Protein AF-W6KMX6-F1 (afdb_monomer_lite)

Radius of gyration: 28.51 Å; chains: 1; bounding box: 34×60×87 Å

Structure (mmCIF, N/CA/C/O backbone):
data_AF-W6KMX6-F1
#
_entry.id   AF-W6KMX6-F1
#
loop_
_atom_site.group_PDB
_atom_site.id
_atom_site.type_symbol
_atom_site.label_atom_id
_atom_site.label_alt_id
_atom_site.label_comp_id
_atom_site.label_asym_id
_atom_site.label_entity_id
_atom_site.label_seq_id
_atom_site.pdbx_PDB_ins_code
_atom_site.Cartn_x
_atom_site.Cartn_y
_atom_site.Cartn_z
_atom_site.occupancy
_atom_site.B_iso_or_equiv
_atom_site.auth_seq_id
_atom_site.auth_comp_id
_atom_site.auth_asym_id
_atom_site.auth_atom_id
_atom_site.pdbx_PDB_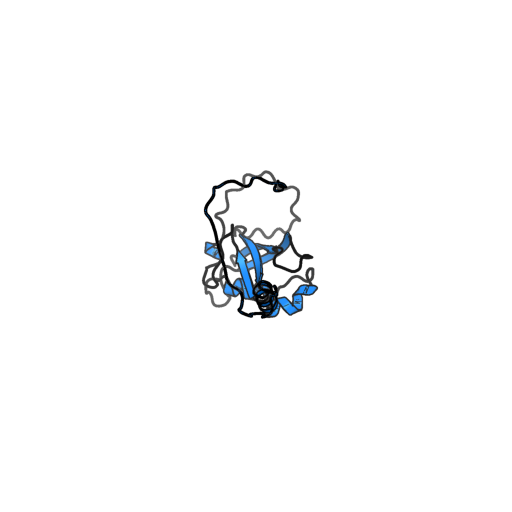model_num
ATOM 1 N N . MET A 1 1 ? 2.289 5.495 -19.028 1.00 57.81 1 MET A N 1
ATOM 2 C CA . MET A 1 1 ? 3.216 4.964 -18.004 1.00 57.81 1 MET A CA 1
ATOM 3 C C . MET A 1 1 ? 2.659 3.627 -17.569 1.00 57.81 1 MET A C 1
ATOM 5 O O . MET A 1 1 ? 1.449 3.546 -17.417 1.00 57.81 1 MET A O 1
ATOM 9 N N . SER A 1 2 ? 3.489 2.595 -17.446 1.00 82.81 2 SER A N 1
ATOM 10 C CA . SER A 1 2 ? 3.013 1.269 -17.047 1.00 82.81 2 SER A CA 1
ATOM 11 C C . SER A 1 2 ? 2.655 1.270 -15.558 1.00 82.81 2 SER A C 1
ATOM 13 O O . SER A 1 2 ? 3.483 1.633 -14.718 1.00 82.81 2 SER A O 1
ATOM 15 N N . SER A 1 3 ? 1.418 0.901 -15.246 1.00 86.69 3 SER A N 1
ATOM 16 C CA . SER A 1 3 ? 0.877 0.792 -13.892 1.00 86.69 3 SER A CA 1
ATOM 17 C C . SER A 1 3 ? 0.225 -0.574 -13.690 1.00 86.69 3 SER A C 1
ATOM 19 O O . SER A 1 3 ? -0.063 -1.287 -14.650 1.00 86.69 3 SER A O 1
ATOM 21 N N . VAL A 1 4 ? 0.008 -0.936 -12.431 1.00 89.25 4 VAL A N 1
ATOM 22 C CA . VAL A 1 4 ? -0.731 -2.126 -12.006 1.00 89.25 4 VAL A CA 1
ATOM 23 C C . VAL A 1 4 ? -1.953 -1.684 -11.219 1.00 89.25 4 VAL A C 1
ATOM 25 O O . VAL A 1 4 ? -1.850 -0.843 -10.326 1.00 89.25 4 VAL A O 1
ATOM 28 N N . ASN A 1 5 ? -3.102 -2.287 -11.515 1.00 90.50 5 ASN A N 1
ATOM 29 C CA . ASN A 1 5 ? -4.265 -2.146 -10.656 1.00 90.50 5 ASN A CA 1
ATOM 30 C C . ASN A 1 5 ? -4.097 -3.049 -9.425 1.00 90.50 5 ASN A C 1
ATOM 32 O O . ASN A 1 5 ? -4.047 -4.284 -9.533 1.00 90.50 5 ASN A O 1
ATOM 36 N N . VAL A 1 6 ? -3.983 -2.435 -8.249 1.00 92.81 6 VAL A N 1
ATOM 37 C CA . VAL A 1 6 ? -3.813 -3.143 -6.980 1.00 92.81 6 VAL A CA 1
ATOM 38 C C . VAL A 1 6 ? -5.140 -3.170 -6.236 1.00 92.81 6 VAL A C 1
ATOM 40 O O . VAL A 1 6 ? -5.641 -2.136 -5.804 1.00 92.81 6 VAL A O 1
ATOM 43 N N . ARG A 1 7 ? -5.700 -4.369 -6.049 1.00 94.25 7 ARG A N 1
ATOM 44 C CA . ARG A 1 7 ? -6.861 -4.618 -5.185 1.00 94.25 7 ARG A CA 1
ATOM 45 C C . ARG A 1 7 ? -6.369 -4.881 -3.767 1.00 94.25 7 ARG A C 1
ATOM 47 O O . ARG A 1 7 ? -5.655 -5.855 -3.524 1.00 94.25 7 ARG A O 1
ATOM 54 N N . PHE A 1 8 ? -6.800 -4.053 -2.828 1.00 93.88 8 PHE A N 1
ATOM 55 C CA . PHE A 1 8 ? -6.519 -4.212 -1.411 1.00 93.88 8 PHE A CA 1
ATOM 56 C C . PHE A 1 8 ? -7.698 -4.847 -0.691 1.00 93.88 8 PHE A C 1
ATOM 58 O O . PHE A 1 8 ? -8.839 -4.436 -0.879 1.00 93.88 8 PHE A O 1
ATOM 65 N N . VAL A 1 9 ? -7.412 -5.816 0.171 1.00 92.88 9 VAL A N 1
ATOM 66 C CA . VAL A 1 9 ? -8.372 -6.417 1.099 1.00 92.88 9 VAL A CA 1
ATOM 67 C C . VAL A 1 9 ? -7.998 -6.003 2.514 1.00 92.88 9 VAL A C 1
ATOM 69 O O . VAL A 1 9 ? -6.896 -6.292 2.986 1.00 92.88 9 VAL A O 1
ATOM 72 N N . LEU A 1 10 ? -8.915 -5.335 3.204 1.00 90.19 10 LEU A N 1
ATOM 73 C CA . LEU A 1 10 ? -8.761 -4.973 4.606 1.00 90.19 10 LEU A CA 1
ATOM 74 C C . LEU A 1 10 ? -9.020 -6.211 5.467 1.00 90.19 10 LEU A C 1
ATOM 76 O O . LEU A 1 10 ? -10.109 -6.783 5.455 1.00 90.19 10 LEU A O 1
ATOM 80 N N . THR A 1 11 ? -7.997 -6.674 6.181 1.00 83.19 11 THR A N 1
ATOM 81 C CA . THR A 1 11 ? -8.114 -7.873 7.024 1.00 83.19 11 THR A CA 1
ATOM 82 C C . THR A 1 11 ? -8.563 -7.515 8.429 1.00 83.19 11 THR A C 1
ATOM 84 O O . THR A 1 11 ? -8.043 -6.566 9.005 1.00 83.19 11 THR A O 1
ATOM 87 N N . GLY A 1 12 ? -9.465 -8.318 9.006 1.00 63.06 12 GLY A N 1
ATOM 88 C CA . GLY A 1 12 ? -10.106 -8.104 10.314 1.00 63.06 12 GLY A CA 1
ATOM 89 C C . GLY A 1 12 ? -9.206 -8.033 11.552 1.00 63.06 12 GLY A C 1
ATOM 90 O O . GLY A 1 12 ? -9.723 -7.957 12.656 1.00 63.06 12 GLY A O 1
ATOM 91 N N . ALA A 1 13 ? -7.880 -8.016 11.390 1.00 61.69 13 ALA A N 1
ATOM 92 C CA . ALA A 1 13 ? -6.989 -7.449 12.404 1.00 61.69 13 ALA A CA 1
ATOM 93 C C . ALA A 1 13 ? -7.153 -5.914 12.526 1.00 61.69 13 ALA A C 1
ATOM 95 O O . ALA A 1 13 ? -6.670 -5.307 13.479 1.00 61.69 13 ALA A O 1
ATOM 96 N N . CYS A 1 14 ? -7.813 -5.282 11.550 1.00 61.56 14 CYS A N 1
ATOM 97 C CA . CYS A 1 14 ? -8.275 -3.901 11.590 1.00 61.56 14 CYS A CA 1
ATOM 98 C C . CYS A 1 14 ? -9.525 -3.733 12.474 1.00 61.56 14 CYS A C 1
ATOM 100 O O . CYS A 1 14 ? -10.047 -4.695 13.029 1.00 61.56 14 CYS A O 1
ATOM 102 N N . TYR A 1 15 ? -10.052 -2.506 12.558 1.00 67.38 15 TYR A N 1
ATOM 103 C CA . TYR A 1 15 ? -11.407 -2.277 13.071 1.00 67.38 15 TYR A CA 1
ATOM 104 C C . TYR A 1 15 ? -12.391 -3.247 12.403 1.00 67.38 15 TYR A C 1
ATOM 106 O O . TYR A 1 15 ? -12.432 -3.331 11.174 1.00 67.38 15 TYR A O 1
ATOM 114 N N . GLU A 1 16 ? -13.182 -3.963 13.206 1.00 74.44 16 GLU A N 1
ATOM 115 C CA . GLU A 1 16 ? -14.092 -5.020 12.735 1.00 74.44 16 GLU A CA 1
ATOM 116 C C . GLU A 1 16 ? -15.007 -4.547 11.598 1.00 74.44 16 GLU A C 1
ATOM 118 O O . GLU A 1 16 ? -15.248 -5.285 10.645 1.00 74.44 16 GLU A O 1
ATOM 123 N N . ALA A 1 17 ? -15.421 -3.275 11.641 1.00 76.62 17 ALA A N 1
ATOM 124 C CA . ALA A 1 17 ? -16.253 -2.623 10.632 1.00 76.62 17 ALA A CA 1
ATOM 125 C C . ALA A 1 17 ? -15.650 -2.594 9.212 1.00 76.62 17 ALA A C 1
ATOM 127 O O . ALA A 1 17 ? -16.366 -2.303 8.251 1.00 76.62 17 ALA A O 1
ATOM 128 N N . TYR A 1 18 ? -14.353 -2.869 9.056 1.00 78.00 18 TYR A N 1
ATOM 129 C CA . TYR A 1 18 ? -13.666 -2.898 7.763 1.00 78.00 18 TYR A CA 1
ATOM 130 C C . TYR A 1 18 ? -13.200 -4.282 7.333 1.00 78.00 18 TYR A C 1
ATOM 132 O O . TYR A 1 18 ? -12.704 -4.422 6.217 1.00 78.00 18 TYR A O 1
ATOM 140 N N . SER A 1 19 ? -13.364 -5.300 8.177 1.00 83.38 19 SER A N 1
ATOM 141 C CA . SER A 1 19 ? -12.953 -6.657 7.832 1.00 83.38 19 SER A CA 1
ATOM 142 C C . SER A 1 19 ? -13.636 -7.113 6.539 1.00 83.38 19 SER A C 1
ATOM 144 O O . SER A 1 19 ? -14.858 -7.058 6.412 1.00 83.38 19 SER A O 1
ATOM 146 N N . GLY A 1 20 ? -12.841 -7.531 5.555 1.00 84.31 20 GLY A N 1
ATOM 147 C CA . GLY A 1 20 ? -13.316 -8.000 4.254 1.00 84.31 20 GLY A CA 1
ATOM 148 C C . GLY A 1 20 ? -13.661 -6.898 3.247 1.00 84.31 20 GLY A C 1
ATOM 149 O O . GLY A 1 20 ? -13.924 -7.220 2.086 1.00 84.31 20 GLY A O 1
ATOM 150 N N . LYS A 1 21 ? -13.623 -5.614 3.638 1.00 89.69 21 LYS A N 1
ATOM 151 C CA . LYS A 1 21 ? -13.806 -4.497 2.699 1.00 89.69 21 LYS A CA 1
ATOM 152 C C . LYS A 1 21 ? -12.596 -4.346 1.784 1.00 89.69 21 LYS A C 1
ATOM 154 O O . LYS A 1 21 ? -11.486 -4.764 2.117 1.00 89.69 21 LYS A O 1
ATOM 159 N N . GLN A 1 22 ? -12.827 -3.772 0.607 1.00 92.50 22 GLN A N 1
ATOM 160 C CA . GLN A 1 22 ? -11.828 -3.710 -0.455 1.00 92.50 22 GLN A CA 1
ATOM 161 C C . GLN A 1 22 ? -11.838 -2.352 -1.142 1.00 92.50 22 GLN A C 1
ATOM 163 O O . GLN A 1 22 ? -12.880 -1.707 -1.213 1.00 92.50 22 GLN A O 1
ATOM 168 N N . PHE A 1 23 ? -10.684 -1.956 -1.663 1.00 92.19 23 PHE A N 1
ATOM 169 C CA . PHE A 1 23 ? -10.528 -0.789 -2.528 1.00 92.19 23 PHE A CA 1
ATOM 170 C C . PHE A 1 23 ? -9.390 -1.024 -3.520 1.00 92.19 23 PHE A C 1
ATOM 172 O O . PHE A 1 23 ? -8.627 -1.987 -3.387 1.00 92.19 23 PHE A O 1
ATOM 179 N N . HIS A 1 24 ? -9.288 -0.153 -4.518 1.00 93.44 24 HIS A N 1
ATOM 180 C CA . HIS A 1 24 ? -8.334 -0.272 -5.615 1.00 93.44 24 HIS A CA 1
ATOM 181 C C . HIS A 1 24 ? -7.513 0.997 -5.735 1.00 93.44 24 HIS A C 1
ATOM 183 O O . HIS A 1 24 ? -8.049 2.081 -5.534 1.00 93.44 24 HIS A O 1
ATOM 189 N N . LEU A 1 25 ? -6.238 0.850 -6.084 1.00 92.38 25 LEU A N 1
ATOM 190 C CA . LEU A 1 25 ? -5.393 1.957 -6.523 1.00 92.38 25 LEU A CA 1
ATOM 191 C C . LEU A 1 25 ? -4.639 1.540 -7.780 1.00 92.38 25 LEU A C 1
ATOM 193 O O . LEU A 1 25 ? -4.185 0.396 -7.886 1.00 92.38 25 LEU A O 1
ATOM 197 N N . ASP A 1 26 ? -4.462 2.486 -8.694 1.00 91.56 26 ASP A N 1
ATOM 198 C CA . ASP A 1 26 ? -3.528 2.331 -9.799 1.00 91.56 26 ASP A CA 1
ATOM 199 C C . ASP A 1 26 ? -2.139 2.761 -9.335 1.00 91.56 26 ASP A C 1
ATOM 201 O O . ASP A 1 26 ? -1.907 3.900 -8.924 1.00 91.56 26 ASP A O 1
ATOM 205 N N . VAL A 1 27 ? -1.205 1.816 -9.373 1.00 91.44 27 VAL A N 1
ATOM 206 C CA . VAL A 1 27 ? 0.136 1.991 -8.819 1.00 91.44 27 VAL A CA 1
ATOM 207 C C . VAL A 1 27 ? 1.138 1.987 -9.964 1.00 91.44 27 VAL A C 1
ATOM 209 O O . VAL A 1 27 ? 1.206 1.006 -10.711 1.00 91.44 27 VAL A O 1
ATOM 212 N N . PRO A 1 28 ? 1.928 3.053 -10.146 1.00 91.50 28 PRO A N 1
ATOM 213 C CA . PRO A 1 28 ? 2.923 3.094 -11.204 1.00 91.50 28 PRO A CA 1
ATOM 214 C C . PRO A 1 28 ? 4.091 2.146 -10.891 1.00 91.50 28 PRO A C 1
ATOM 216 O O . PRO A 1 28 ? 4.548 2.054 -9.751 1.00 91.50 28 PRO A O 1
ATOM 219 N N . PHE A 1 29 ? 4.625 1.462 -11.908 1.00 91.00 29 PHE A N 1
ATOM 220 C CA . PHE A 1 29 ? 5.830 0.637 -11.727 1.00 91.00 29 PHE A CA 1
ATOM 221 C C . PHE A 1 29 ? 7.105 1.460 -11.554 1.00 91.00 29 PHE A C 1
ATOM 223 O O . PHE A 1 29 ? 8.090 0.957 -11.016 1.00 91.00 29 PHE A O 1
ATOM 230 N N . LEU A 1 30 ? 7.097 2.709 -12.017 1.00 92.38 30 LEU A N 1
ATOM 231 C CA . LEU A 1 30 ? 8.218 3.632 -11.918 1.00 92.38 30 LEU A CA 1
ATOM 232 C C . LEU A 1 30 ? 7.801 4.872 -11.137 1.00 92.38 30 LEU A C 1
ATOM 234 O O . LEU A 1 30 ? 6.726 5.426 -11.361 1.00 92.38 30 LEU A O 1
ATOM 238 N N . GLN A 1 31 ? 8.681 5.318 -10.252 1.00 92.88 31 GLN A N 1
ATOM 239 C CA . GLN A 1 31 ? 8.554 6.591 -9.562 1.00 92.88 31 GLN A CA 1
ATOM 240 C C . GLN A 1 31 ? 8.852 7.761 -10.521 1.00 92.88 31 GLN A C 1
ATOM 242 O O . GLN A 1 31 ? 9.460 7.559 -11.579 1.00 92.88 31 GLN A O 1
ATOM 247 N N . PRO A 1 32 ? 8.465 9.005 -10.178 1.00 89.44 32 PRO A N 1
ATOM 248 C CA . PRO A 1 32 ? 8.732 10.179 -11.015 1.00 89.44 32 PRO A CA 1
ATOM 249 C C . PRO A 1 32 ? 10.221 10.428 -11.303 1.00 89.44 32 PRO A C 1
ATOM 251 O O . PRO A 1 32 ? 10.555 11.058 -12.303 1.00 89.44 32 PRO A O 1
ATOM 254 N N . ASP A 1 33 ? 11.111 9.932 -10.441 1.00 91.94 33 ASP A N 1
ATOM 255 C CA . ASP A 1 33 ? 12.567 9.998 -10.603 1.00 91.94 33 ASP A CA 1
ATOM 256 C C . ASP A 1 33 ? 13.139 8.895 -11.519 1.00 91.94 33 ASP A C 1
ATOM 258 O O . ASP A 1 33 ? 14.344 8.852 -11.765 1.00 91.94 33 ASP A O 1
ATOM 262 N N . GLY A 1 34 ? 12.284 8.011 -12.043 1.00 91.00 34 GLY A N 1
ATOM 263 C CA . GLY A 1 34 ? 12.652 6.884 -12.898 1.00 91.00 34 GLY A CA 1
ATOM 264 C C . GLY A 1 34 ? 13.103 5.631 -12.143 1.00 91.00 34 GLY A C 1
ATOM 265 O O . GLY A 1 34 ? 13.412 4.625 -12.785 1.00 91.00 34 GLY A O 1
ATOM 266 N N . SER A 1 35 ? 13.137 5.653 -10.807 1.00 93.44 35 SER A N 1
ATOM 267 C CA . SER A 1 35 ? 13.419 4.465 -10.000 1.00 93.44 35 SER A CA 1
ATOM 268 C C . SER A 1 35 ? 12.241 3.482 -10.009 1.00 93.44 35 SER A C 1
ATOM 270 O O . SER A 1 35 ? 11.106 3.835 -10.337 1.00 93.44 35 SER A O 1
ATOM 272 N N . ARG A 1 36 ? 12.503 2.211 -9.680 1.00 94.62 36 ARG A N 1
ATOM 273 C CA . ARG A 1 36 ? 11.453 1.185 -9.585 1.00 94.62 36 ARG A CA 1
ATOM 274 C C . ARG A 1 36 ? 10.603 1.403 -8.338 1.00 94.62 36 ARG A C 1
ATOM 276 O O . ARG A 1 36 ? 11.144 1.553 -7.249 1.00 94.62 36 ARG A O 1
ATOM 283 N N . GLY A 1 37 ? 9.286 1.328 -8.503 1.00 94.12 37 GLY A N 1
ATOM 284 C CA . GLY A 1 37 ? 8.326 1.413 -7.411 1.00 94.12 37 GLY A CA 1
ATOM 285 C C . GLY A 1 37 ? 8.456 0.238 -6.445 1.00 94.12 37 GLY A C 1
ATOM 286 O O . GLY A 1 37 ? 8.486 -0.933 -6.843 1.00 94.12 37 GLY A O 1
ATOM 287 N N . THR A 1 38 ? 8.513 0.567 -5.162 1.00 96.81 38 THR A N 1
ATOM 288 C CA . THR A 1 38 ? 8.673 -0.378 -4.061 1.00 96.81 38 THR A CA 1
ATOM 289 C C . THR A 1 38 ? 7.401 -0.498 -3.226 1.00 96.81 38 THR A C 1
ATOM 291 O O . THR A 1 38 ? 6.462 0.295 -3.331 1.00 96.81 38 THR A O 1
ATOM 294 N N . VAL A 1 39 ? 7.369 -1.485 -2.335 1.00 96.56 39 VAL A N 1
ATOM 295 C CA . VAL A 1 39 ? 6.303 -1.615 -1.331 1.00 96.56 39 VAL A CA 1
ATOM 296 C C . VAL A 1 39 ? 6.293 -0.442 -0.341 1.00 96.56 39 VAL A C 1
ATOM 298 O O . VAL A 1 39 ? 5.227 -0.093 0.173 1.00 96.56 39 VAL A O 1
ATOM 301 N N . ALA A 1 40 ? 7.438 0.197 -0.078 1.00 96.62 40 ALA A N 1
ATOM 302 C CA . ALA A 1 40 ? 7.480 1.422 0.720 1.00 96.62 40 ALA A CA 1
ATOM 303 C C . ALA A 1 40 ? 6.712 2.566 0.040 1.00 96.62 40 ALA A C 1
ATOM 305 O O . ALA A 1 40 ? 5.913 3.240 0.695 1.00 96.62 40 ALA A O 1
ATOM 306 N N . ASP A 1 41 ? 6.893 2.729 -1.271 1.00 96.19 41 ASP A N 1
ATOM 307 C CA . ASP A 1 41 ? 6.187 3.745 -2.058 1.00 96.19 41 ASP A CA 1
ATOM 308 C C . ASP A 1 41 ? 4.690 3.446 -2.121 1.00 96.19 41 ASP A C 1
ATOM 310 O O . ASP A 1 41 ? 3.865 4.332 -1.904 1.00 96.19 41 ASP A O 1
ATOM 314 N N . LEU A 1 42 ? 4.330 2.171 -2.303 1.00 96.06 42 LEU A N 1
ATOM 315 C CA . LEU A 1 42 ? 2.944 1.713 -2.240 1.00 96.06 42 LEU A CA 1
ATOM 316 C C . LEU A 1 42 ? 2.288 2.066 -0.899 1.00 96.06 42 LEU A C 1
ATOM 318 O O . LEU A 1 42 ? 1.151 2.532 -0.861 1.00 96.06 42 LEU A O 1
ATOM 322 N N . ARG A 1 43 ? 3.004 1.875 0.217 1.00 95.88 43 ARG A N 1
ATOM 323 C CA . ARG A 1 43 ? 2.515 2.269 1.545 1.00 95.88 43 ARG A CA 1
ATOM 324 C C . ARG A 1 43 ? 2.258 3.771 1.617 1.00 95.88 43 ARG A C 1
ATOM 326 O O . ARG A 1 43 ? 1.240 4.182 2.172 1.00 95.88 43 ARG A O 1
ATOM 333 N N . ALA A 1 44 ? 3.185 4.579 1.105 1.00 95.50 44 ALA A N 1
ATOM 334 C CA . ALA A 1 44 ? 3.035 6.028 1.084 1.00 95.50 44 ALA A CA 1
ATOM 335 C C . ALA A 1 44 ? 1.818 6.443 0.245 1.00 95.50 44 ALA A C 1
ATOM 337 O O . ALA A 1 44 ? 1.017 7.255 0.704 1.00 95.50 44 ALA A O 1
ATOM 338 N N . GLN A 1 45 ? 1.623 5.819 -0.920 1.00 95.38 45 GLN A N 1
ATOM 339 C CA . GLN A 1 45 ? 0.470 6.066 -1.781 1.00 95.38 45 GLN A CA 1
ATOM 340 C C . GLN A 1 45 ? -0.849 5.725 -1.076 1.00 95.38 45 GLN A C 1
ATOM 342 O O . GLN A 1 45 ? -1.726 6.578 -1.000 1.00 95.38 45 GLN A O 1
ATOM 347 N N . VAL A 1 46 ? -0.964 4.546 -0.449 1.00 94.88 46 VAL A N 1
ATOM 348 C CA . VAL A 1 46 ? -2.171 4.155 0.311 1.00 94.88 46 VAL A CA 1
ATOM 349 C C . VAL A 1 46 ? -2.506 5.156 1.421 1.00 94.88 46 VAL A C 1
ATOM 351 O O . VAL A 1 46 ? -3.676 5.402 1.696 1.00 94.88 46 VAL A O 1
ATOM 354 N N . ARG A 1 47 ? -1.498 5.742 2.078 1.00 94.25 47 ARG A N 1
ATOM 355 C CA . ARG A 1 47 ? -1.721 6.763 3.114 1.00 94.25 47 ARG A CA 1
ATOM 356 C C . ARG A 1 47 ? -2.218 8.088 2.541 1.00 94.25 47 ARG A C 1
ATOM 358 O O . ARG A 1 47 ? -3.027 8.747 3.186 1.00 94.25 47 ARG A O 1
ATOM 365 N N . ASN A 1 48 ? -1.718 8.479 1.372 1.00 94.19 48 ASN A N 1
ATOM 366 C CA . ASN A 1 48 ? -2.067 9.743 0.725 1.00 94.19 48 ASN A CA 1
ATOM 367 C C . ASN A 1 48 ? -3.427 9.679 0.020 1.00 94.19 48 ASN A C 1
ATOM 369 O O . ASN A 1 48 ? -4.160 10.663 0.007 1.00 94.19 48 ASN A O 1
ATOM 373 N N . GLU A 1 49 ? -3.759 8.520 -0.540 1.00 94.69 49 GLU A N 1
ATOM 374 C CA . GLU A 1 49 ? -4.952 8.269 -1.354 1.00 94.69 49 GLU A CA 1
ATOM 375 C C . GLU A 1 49 ? -5.947 7.358 -0.623 1.00 94.69 49 GLU A C 1
ATOM 377 O O . GLU A 1 49 ? -6.661 6.563 -1.234 1.00 94.69 49 GLU A O 1
ATOM 382 N N . TRP A 1 50 ? -5.982 7.437 0.711 1.00 92.38 50 TRP A N 1
ATOM 383 C CA . TRP A 1 50 ? -6.914 6.639 1.499 1.00 92.38 50 TRP A CA 1
ATOM 384 C C . TRP A 1 50 ? -8.363 6.967 1.097 1.00 92.38 50 TRP A C 1
ATOM 386 O O . TRP A 1 50 ? -8.741 8.144 1.097 1.00 92.38 50 TRP A O 1
ATOM 396 N N . PRO A 1 51 ? -9.189 5.965 0.749 1.00 91.38 51 PRO A N 1
ATOM 397 C CA . PRO A 1 51 ? -10.509 6.212 0.184 1.00 91.38 51 PRO A CA 1
ATOM 398 C C . PRO A 1 51 ? -11.458 6.837 1.214 1.00 91.38 51 PRO A C 1
ATOM 400 O O . PRO A 1 51 ? -11.493 6.455 2.387 1.00 91.38 51 PRO A O 1
ATOM 403 N N . SER A 1 52 ? -12.290 7.769 0.746 1.00 90.62 52 SER A N 1
ATOM 404 C CA . SER A 1 52 ? -13.278 8.482 1.568 1.00 90.62 52 SER A CA 1
ATOM 405 C C . SER A 1 52 ? -14.357 7.579 2.164 1.00 90.62 52 SER A C 1
ATOM 407 O O . SER A 1 52 ? -15.005 7.975 3.127 1.00 90.62 52 SER A O 1
ATOM 409 N N . ASP A 1 53 ? -14.534 6.376 1.615 1.00 87.94 53 ASP A N 1
ATOM 410 C CA . ASP A 1 53 ? -15.505 5.381 2.082 1.00 87.94 53 ASP A CA 1
ATOM 411 C C . ASP A 1 53 ? -15.102 4.727 3.415 1.00 87.94 53 ASP A C 1
ATOM 413 O O . ASP A 1 53 ? -15.920 4.051 4.046 1.00 87.94 53 ASP A O 1
ATOM 417 N N . PHE A 1 54 ? -13.855 4.930 3.866 1.00 86.31 54 PHE A N 1
ATOM 418 C CA . PHE A 1 54 ? -13.345 4.456 5.159 1.00 86.31 54 PHE A CA 1
ATOM 419 C C . PHE A 1 54 ? -12.860 5.626 6.038 1.00 86.31 54 PHE A C 1
ATOM 421 O O . PHE A 1 54 ? -11.675 5.683 6.400 1.00 86.31 54 PHE A O 1
ATOM 428 N N . PRO A 1 55 ? -13.744 6.582 6.381 1.00 86.62 55 PRO A N 1
ATOM 429 C CA . PRO A 1 55 ? -13.358 7.823 7.049 1.00 86.62 55 PRO A CA 1
ATOM 430 C C . PRO A 1 55 ? -12.835 7.611 8.474 1.00 86.62 55 PRO A C 1
ATOM 432 O O . PRO A 1 55 ? -11.991 8.376 8.933 1.00 86.62 55 PRO A O 1
ATOM 435 N N . GLU A 1 56 ? -13.275 6.565 9.176 1.00 83.00 56 GLU A N 1
ATOM 436 C CA . GLU A 1 56 ? -12.884 6.308 10.567 1.00 83.00 56 GLU A CA 1
ATOM 437 C C . GLU A 1 56 ? -11.387 5.977 10.714 1.00 83.00 56 GLU A C 1
ATOM 439 O O . GLU A 1 56 ? -10.814 6.154 11.786 1.00 83.00 56 GLU A O 1
ATOM 444 N N . MET A 1 57 ? -10.729 5.560 9.628 1.00 83.50 57 MET A N 1
ATOM 445 C CA . MET A 1 57 ? -9.284 5.314 9.578 1.00 83.50 57 MET A CA 1
ATOM 446 C C . MET A 1 57 ? -8.475 6.473 8.990 1.00 83.50 57 MET A C 1
ATOM 448 O O . MET A 1 57 ? -7.250 6.415 9.041 1.00 83.50 57 MET A O 1
ATOM 452 N N . ALA A 1 58 ? -9.106 7.525 8.458 1.00 86.50 58 ALA A N 1
ATOM 453 C CA . ALA A 1 58 ? -8.419 8.572 7.694 1.00 86.50 58 ALA A CA 1
ATOM 454 C C . ALA A 1 58 ? -7.323 9.307 8.491 1.00 86.50 58 ALA A C 1
ATOM 456 O O . ALA A 1 58 ? -6.300 9.704 7.934 1.00 86.50 58 ALA A O 1
ATOM 457 N N . GLU A 1 59 ? -7.494 9.454 9.806 1.00 87.00 59 GLU A N 1
ATOM 458 C CA . GLU A 1 59 ? -6.459 10.031 10.671 1.00 87.00 59 GLU A CA 1
ATOM 459 C C . GLU A 1 59 ? -5.450 8.980 11.145 1.00 87.00 59 GLU A C 1
ATOM 461 O O . GLU A 1 59 ? -4.240 9.211 11.117 1.00 87.00 59 GLU A O 1
ATOM 466 N N . THR A 1 60 ? -5.925 7.791 11.518 1.00 86.69 60 THR A N 1
ATOM 467 C CA . THR A 1 60 ? -5.081 6.696 12.016 1.00 86.69 60 THR A CA 1
ATOM 468 C C . THR A 1 60 ? -4.127 6.159 10.947 1.00 86.69 60 THR A C 1
ATOM 470 O O . THR A 1 60 ? -2.988 5.806 11.257 1.00 86.69 60 THR A O 1
ATOM 473 N N . ILE A 1 61 ? -4.547 6.137 9.678 1.00 89.19 61 ILE A N 1
ATOM 474 C CA . ILE A 1 61 ? -3.776 5.578 8.562 1.00 89.19 61 ILE A CA 1
ATOM 475 C C . ILE A 1 61 ? -2.416 6.264 8.382 1.00 89.19 61 ILE A C 1
ATOM 477 O O . ILE A 1 61 ? -1.444 5.632 7.961 1.00 89.19 61 ILE A O 1
ATOM 481 N N . LYS A 1 62 ? -2.330 7.544 8.765 1.00 89.50 62 LYS A N 1
ATOM 482 C CA . LYS A 1 62 ? -1.134 8.383 8.634 1.00 89.50 62 LYS A CA 1
ATOM 483 C C . LYS A 1 62 ? 0.027 7.866 9.484 1.00 89.50 62 LYS A C 1
ATOM 485 O O . LYS A 1 62 ? 1.179 7.962 9.063 1.00 89.50 62 LYS A O 1
ATOM 490 N N . SER A 1 63 ? -0.261 7.298 10.655 1.00 88.62 63 SER A N 1
ATOM 491 C CA . SER A 1 63 ? 0.754 6.881 11.632 1.00 88.62 63 SER A CA 1
ATOM 492 C C . SER A 1 63 ? 0.798 5.374 11.878 1.00 88.62 63 SER A C 1
ATOM 494 O O . SER A 1 63 ? 1.871 4.851 12.180 1.00 88.62 63 SER A O 1
ATOM 496 N N . ILE A 1 64 ? -0.319 4.659 11.714 1.00 88.50 64 ILE A N 1
ATOM 497 C CA . ILE A 1 64 ? -0.408 3.232 12.040 1.00 88.50 64 ILE A CA 1
ATOM 498 C C . ILE A 1 64 ? 0.573 2.387 11.223 1.00 88.50 64 ILE A C 1
ATOM 500 O O . ILE A 1 64 ? 0.825 2.639 10.036 1.00 88.50 64 ILE A O 1
ATOM 504 N N . GLN A 1 65 ? 1.133 1.355 11.856 1.00 89.50 65 GLN A N 1
ATOM 505 C CA . GLN A 1 65 ? 2.020 0.430 11.169 1.00 89.50 65 GLN A CA 1
ATOM 506 C C . GLN A 1 65 ? 1.208 -0.415 10.182 1.00 89.50 65 GLN A C 1
ATOM 508 O O . GLN A 1 65 ? 0.263 -1.104 10.559 1.00 89.50 65 GLN A O 1
ATOM 513 N N . MET A 1 66 ? 1.600 -0.359 8.909 1.00 91.31 66 MET A N 1
ATOM 514 C CA . MET A 1 66 ? 0.905 -1.011 7.802 1.00 91.31 66 MET A CA 1
ATOM 515 C C . MET A 1 66 ? 1.801 -2.065 7.158 1.00 91.31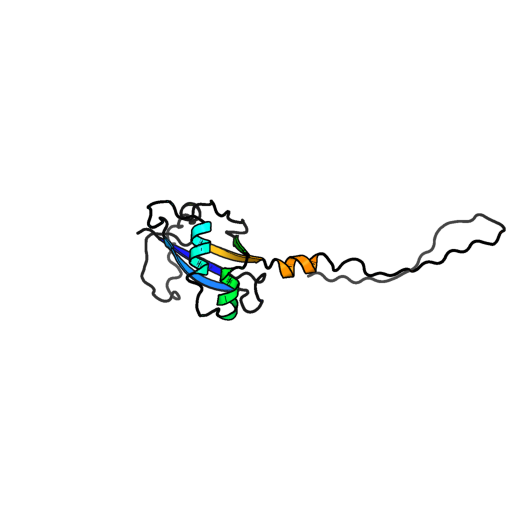 66 MET A C 1
ATOM 517 O O . MET A 1 66 ? 2.933 -1.780 6.750 1.00 91.31 66 MET A O 1
ATOM 521 N N . LYS A 1 67 ? 1.271 -3.278 7.035 1.00 92.88 67 LYS A N 1
ATOM 522 C CA . LYS A 1 67 ? 1.923 -4.417 6.391 1.00 92.88 67 LYS A CA 1
ATOM 523 C C . LYS A 1 67 ? 1.066 -4.933 5.246 1.00 92.88 67 LYS A C 1
ATOM 525 O O . LYS A 1 67 ? -0.158 -4.945 5.345 1.00 92.88 67 LYS A O 1
ATOM 530 N N . PHE A 1 68 ? 1.725 -5.395 4.189 1.00 94.94 68 PHE A N 1
ATOM 531 C CA . PHE A 1 68 ? 1.067 -5.981 3.028 1.00 94.94 68 PHE A CA 1
ATOM 532 C C . PHE A 1 68 ? 1.365 -7.469 2.949 1.00 94.94 68 PHE A C 1
ATOM 534 O O . PHE A 1 68 ? 2.523 -7.881 3.034 1.00 94.94 68 PHE A O 1
ATOM 541 N N . LEU A 1 69 ? 0.322 -8.273 2.764 1.00 94.38 69 LEU A N 1
ATOM 542 C CA . LEU A 1 69 ? 0.448 -9.698 2.501 1.00 94.38 69 LEU A CA 1
ATOM 543 C C . LEU A 1 69 ? -0.005 -10.011 1.078 1.00 94.38 69 LEU A C 1
ATOM 545 O O . LEU A 1 69 ? -1.059 -9.564 0.633 1.00 94.38 69 LEU A O 1
ATOM 549 N N . LYS A 1 70 ? 0.749 -10.864 0.397 1.00 93.56 70 LYS A N 1
ATOM 550 C CA . LYS A 1 70 ? 0.407 -11.422 -0.909 1.00 93.56 70 LYS A CA 1
ATOM 551 C C . LYS A 1 70 ? 0.392 -12.938 -0.793 1.00 93.56 70 LYS A C 1
ATOM 553 O O . LYS A 1 70 ? 1.416 -13.526 -0.463 1.00 93.56 70 LYS A O 1
ATOM 558 N N . MET A 1 71 ? -0.756 -13.572 -1.042 1.00 89.00 71 MET A N 1
ATOM 559 C CA . MET A 1 71 ? -0.919 -15.034 -0.906 1.00 89.00 71 MET A CA 1
ATOM 560 C C . MET A 1 71 ? -0.383 -15.569 0.440 1.00 89.00 71 MET A C 1
ATOM 562 O O . MET A 1 71 ? 0.364 -16.540 0.490 1.00 89.00 71 MET A O 1
ATOM 566 N N . GLY A 1 72 ? -0.686 -14.867 1.537 1.00 88.69 72 GLY A N 1
ATOM 567 C CA . GLY A 1 72 ? -0.211 -15.214 2.884 1.00 88.69 72 GLY A CA 1
ATOM 568 C C . GLY A 1 72 ? 1.252 -14.857 3.189 1.00 88.69 72 GLY A C 1
ATOM 569 O O . GLY A 1 72 ? 1.659 -14.937 4.345 1.00 88.69 72 GLY A O 1
ATOM 570 N N . ARG A 1 73 ? 2.047 -14.409 2.208 1.00 93.25 73 ARG A N 1
ATOM 571 C CA . ARG A 1 73 ? 3.432 -13.966 2.420 1.00 93.25 73 ARG A CA 1
ATOM 572 C C . ARG A 1 73 ? 3.496 -12.472 2.721 1.00 93.25 73 ARG A C 1
ATOM 574 O O . ARG A 1 73 ? 2.966 -11.666 1.964 1.00 93.25 73 ARG A O 1
ATOM 581 N N . LEU A 1 74 ? 4.228 -12.106 3.774 1.00 94.62 74 LEU A N 1
ATOM 582 C CA . LEU A 1 74 ? 4.558 -10.715 4.083 1.00 94.62 74 LEU A CA 1
ATOM 583 C C . LEU A 1 74 ? 5.532 -10.132 3.054 1.00 94.62 74 LEU A C 1
ATOM 585 O O . LEU A 1 74 ? 6.602 -10.701 2.817 1.00 94.62 74 LEU A O 1
ATOM 589 N N . LEU A 1 75 ? 5.156 -8.991 2.482 1.00 96.12 75 LEU A N 1
ATOM 590 C CA . LEU A 1 75 ? 6.013 -8.194 1.614 1.00 96.12 75 LEU A CA 1
ATOM 591 C C . LEU A 1 75 ? 6.892 -7.255 2.443 1.00 96.12 75 LEU A C 1
ATOM 593 O O . LEU A 1 75 ? 6.456 -6.703 3.458 1.00 96.12 75 LEU A O 1
ATOM 597 N N . LYS A 1 76 ? 8.137 -7.087 2.005 1.00 97.25 76 LYS A N 1
ATOM 598 C CA . LYS A 1 76 ? 9.111 -6.165 2.589 1.00 97.25 76 LYS A CA 1
ATOM 599 C C . LYS A 1 76 ? 9.069 -4.838 1.853 1.00 97.25 76 LYS A C 1
ATOM 601 O O . LYS A 1 76 ? 8.825 -4.802 0.657 1.00 97.25 76 LYS A O 1
ATOM 606 N N . ASP A 1 77 ? 9.423 -3.770 2.554 1.00 96.31 77 ASP A N 1
ATOM 607 C CA . ASP A 1 77 ? 9.476 -2.401 2.026 1.00 96.31 77 ASP A CA 1
ATOM 608 C C . ASP A 1 77 ? 10.338 -2.266 0.768 1.00 96.31 77 ASP A C 1
ATOM 610 O O . ASP A 1 77 ? 10.020 -1.474 -0.109 1.00 96.31 77 ASP A O 1
ATOM 614 N N . THR A 1 78 ? 11.396 -3.070 0.671 1.00 96.88 78 THR A N 1
ATOM 615 C CA . THR A 1 78 ? 12.339 -3.091 -0.453 1.00 96.88 78 THR A CA 1
ATOM 616 C C . THR A 1 78 ? 11.879 -3.945 -1.634 1.00 96.88 78 THR A C 1
ATOM 618 O O . THR A 1 78 ? 12.576 -3.984 -2.643 1.00 96.88 78 THR A O 1
ATOM 621 N N . ASP A 1 79 ? 10.778 -4.692 -1.506 1.00 96.25 79 ASP A N 1
ATOM 622 C CA . ASP A 1 79 ? 10.285 -5.533 -2.597 1.00 96.25 79 ASP A CA 1
ATOM 623 C C . ASP A 1 79 ? 9.760 -4.640 -3.737 1.00 96.25 79 ASP A C 1
ATOM 625 O O . ASP A 1 79 ? 9.087 -3.633 -3.499 1.00 96.25 79 ASP A O 1
ATOM 629 N N . ILE A 1 80 ? 10.061 -5.018 -4.982 1.00 95.31 80 ILE A N 1
ATOM 630 C CA . ILE A 1 80 ? 9.642 -4.288 -6.185 1.00 95.31 80 ILE A CA 1
ATOM 631 C C . ILE A 1 80 ? 8.219 -4.690 -6.573 1.00 95.31 80 ILE A C 1
ATOM 633 O O . ILE A 1 80 ? 7.926 -5.883 -6.680 1.00 95.31 80 ILE A O 1
ATOM 637 N N . ILE A 1 81 ? 7.349 -3.706 -6.828 1.00 92.69 81 ILE A N 1
ATOM 638 C CA . ILE A 1 81 ? 5.926 -3.930 -7.143 1.00 92.69 81 ILE A CA 1
ATOM 639 C C . ILE A 1 81 ? 5.737 -4.703 -8.448 1.00 92.69 81 ILE A C 1
ATOM 641 O O . ILE A 1 81 ? 4.939 -5.637 -8.489 1.00 92.69 81 ILE A O 1
ATOM 645 N N . GLU A 1 82 ? 6.494 -4.357 -9.489 1.00 91.12 82 GLU A N 1
ATOM 646 C CA . GLU A 1 82 ? 6.454 -5.031 -10.794 1.00 91.12 82 GLU A CA 1
ATOM 647 C C . GLU A 1 82 ? 6.696 -6.545 -10.660 1.00 91.12 82 GLU A C 1
ATOM 649 O O . GLU A 1 82 ? 5.950 -7.355 -11.204 1.00 91.12 82 GLU A O 1
ATOM 654 N N . GLU A 1 83 ? 7.663 -6.941 -9.829 1.00 91.00 83 GLU A N 1
ATOM 655 C CA . GLU A 1 83 ? 7.990 -8.348 -9.553 1.00 91.00 83 GLU A CA 1
ATOM 656 C C . GLU A 1 83 ? 6.914 -9.057 -8.715 1.00 91.00 83 GLU A C 1
ATOM 658 O O . GLU A 1 83 ? 6.885 -10.288 -8.623 1.00 91.00 83 GLU A O 1
ATOM 663 N N . GLN A 1 84 ? 6.013 -8.295 -8.086 1.00 90.62 84 GLN A N 1
ATOM 664 C CA . GLN A 1 84 ? 4.869 -8.846 -7.375 1.00 90.62 84 GLN A CA 1
ATOM 665 C C . GLN A 1 84 ? 3.664 -9.083 -8.278 1.00 90.62 84 GLN A C 1
ATOM 667 O O . GLN A 1 84 ? 2.746 -9.783 -7.853 1.00 90.62 84 GLN A O 1
ATOM 672 N N . VAL A 1 85 ? 3.629 -8.581 -9.505 1.00 86.75 85 VAL A N 1
ATOM 673 C CA . VAL A 1 85 ? 2.487 -8.833 -10.383 1.00 86.75 85 VAL A CA 1
ATOM 674 C C . VAL A 1 85 ? 2.452 -10.319 -10.741 1.00 86.75 85 VAL A C 1
ATOM 676 O O . VAL A 1 85 ? 3.471 -10.930 -11.059 1.00 86.75 85 VAL A O 1
ATOM 679 N N . MET A 1 86 ? 1.282 -10.946 -10.597 1.00 69.12 86 MET A N 1
ATOM 680 C CA . MET A 1 86 ? 1.111 -12.307 -11.100 1.00 69.12 86 MET A CA 1
ATOM 681 C C . MET A 1 86 ? 1.241 -12.257 -12.623 1.00 69.12 86 MET A C 1
ATOM 683 O O . MET A 1 86 ? 0.624 -11.376 -13.224 1.00 69.12 86 MET A O 1
ATOM 687 N N . PRO A 1 87 ? 1.996 -13.170 -13.261 1.00 57.34 87 PRO A N 1
ATOM 688 C CA . PRO A 1 87 ? 1.947 -13.278 -14.709 1.00 57.34 87 PRO A CA 1
ATOM 689 C C . PRO A 1 87 ? 0.483 -13.499 -15.082 1.00 57.34 87 PRO A C 1
ATOM 691 O O . PRO A 1 87 ? -0.158 -14.423 -14.577 1.00 57.34 87 PRO A O 1
ATOM 694 N N . SER A 1 88 ? -0.067 -12.589 -15.880 1.00 54.00 88 SER A N 1
ATOM 695 C CA . SER A 1 88 ? -1.434 -12.673 -16.367 1.00 54.00 88 SER A CA 1
ATOM 696 C C . SER A 1 88 ? -1.590 -14.031 -17.043 1.00 54.00 88 SER A C 1
ATOM 698 O O . SER A 1 88 ? -0.968 -14.298 -18.071 1.00 54.00 88 SER A O 1
ATOM 700 N N . SER A 1 89 ? -2.395 -14.918 -16.454 1.00 40.03 89 SER A N 1
ATOM 701 C CA . SER A 1 89 ? -2.897 -16.059 -17.211 1.00 40.03 89 SER A CA 1
ATOM 702 C C . SER A 1 89 ? -3.627 -15.472 -18.421 1.00 40.03 89 SER A C 1
ATOM 704 O O . SER A 1 89 ? -4.410 -14.535 -18.225 1.00 40.03 89 SER A O 1
ATOM 706 N N . PRO A 1 90 ? -3.372 -15.942 -19.656 1.00 41.03 90 PRO A N 1
ATOM 707 C CA . PRO A 1 90 ? -4.131 -15.471 -20.803 1.00 41.03 90 PRO A CA 1
ATOM 708 C C . PRO A 1 90 ? -5.611 -15.681 -20.494 1.00 41.03 90 PRO A C 1
ATOM 710 O O . PRO A 1 90 ? -5.999 -16.747 -20.011 1.00 41.03 90 PRO A O 1
ATOM 713 N N . ALA A 1 91 ? -6.397 -14.627 -20.694 1.00 42.69 91 ALA A N 1
ATOM 714 C CA . ALA A 1 91 ? -7.818 -14.587 -20.410 1.00 42.69 91 ALA A CA 1
ATOM 715 C C . ALA A 1 91 ? -8.533 -15.810 -21.010 1.00 42.69 91 ALA A C 1
ATOM 717 O O . ALA A 1 91 ? -8.794 -15.866 -22.210 1.00 42.69 91 ALA A O 1
ATOM 718 N N . THR A 1 92 ? -8.881 -16.791 -20.180 1.00 35.47 92 THR A N 1
ATOM 719 C CA . THR A 1 92 ? -10.017 -17.669 -20.462 1.00 35.47 92 THR A CA 1
ATOM 720 C C . THR A 1 92 ? -11.254 -16.822 -20.218 1.00 35.47 92 THR A C 1
ATOM 722 O O . THR A 1 92 ? -11.625 -16.552 -19.077 1.00 35.47 92 THR A O 1
ATOM 725 N N . GLY A 1 93 ? -11.781 -16.267 -21.308 1.00 46.00 93 GLY A N 1
ATOM 726 C CA . GLY A 1 93 ? -12.894 -15.333 -21.295 1.00 46.00 93 GLY A CA 1
ATOM 727 C C . GLY A 1 93 ? -14.185 -16.014 -20.888 1.00 46.00 93 GLY A C 1
ATOM 728 O O . GLY A 1 93 ? -14.875 -16.526 -21.752 1.00 46.00 93 GLY A O 1
ATOM 729 N N . GLU A 1 94 ? -14.513 -15.992 -19.600 1.00 40.91 94 GLU A N 1
ATOM 730 C CA . GLU A 1 94 ? -15.801 -16.461 -19.078 1.00 40.91 94 GLU A CA 1
ATOM 731 C C . GLU A 1 94 ? -16.178 -15.705 -17.789 1.00 40.91 94 GLU A C 1
ATOM 733 O O . GLU A 1 94 ? -16.509 -16.338 -16.804 1.00 40.91 94 GLU A O 1
ATOM 738 N N . ASP A 1 95 ? -16.064 -14.368 -17.729 1.00 39.97 95 ASP A N 1
ATOM 739 C CA . ASP A 1 95 ? -16.713 -13.578 -16.650 1.00 39.97 95 ASP A CA 1
ATOM 740 C C . ASP A 1 95 ? -16.704 -12.058 -16.937 1.00 39.97 95 ASP A C 1
ATOM 742 O O . ASP A 1 95 ? -16.223 -11.226 -16.165 1.00 39.97 95 ASP A O 1
ATOM 746 N N . ALA A 1 96 ? -17.208 -11.668 -18.112 1.00 44.97 96 ALA A N 1
ATOM 747 C CA . ALA A 1 96 ? -17.261 -10.266 -18.548 1.00 44.97 96 ALA A CA 1
ATOM 748 C C . ALA A 1 96 ? -18.532 -9.506 -18.105 1.00 44.97 96 ALA A C 1
ATOM 750 O O . ALA A 1 96 ? -18.689 -8.342 -18.461 1.00 44.97 96 ALA A O 1
ATOM 751 N N . GLU A 1 97 ? -19.445 -10.115 -17.342 1.00 44.38 97 GLU A N 1
ATOM 752 C CA . GLU A 1 97 ? -20.800 -9.558 -17.170 1.00 44.38 97 GLU A CA 1
ATOM 753 C C . GLU A 1 97 ? -21.058 -8.783 -15.870 1.00 44.38 97 GLU A C 1
ATOM 755 O O . GLU A 1 97 ? -22.163 -8.284 -15.680 1.00 44.38 97 GLU A O 1
ATOM 760 N N . ASN A 1 98 ? -20.068 -8.605 -14.984 1.00 40.50 98 ASN A N 1
ATOM 761 C CA . ASN A 1 98 ? -20.308 -7.856 -13.739 1.00 40.50 98 ASN A CA 1
ATOM 762 C C . ASN A 1 98 ? -19.170 -6.933 -13.276 1.00 40.50 98 ASN A C 1
ATOM 764 O O . ASN A 1 98 ? -19.083 -6.586 -12.095 1.00 40.50 98 ASN A O 1
ATOM 768 N N . ARG A 1 99 ? -18.282 -6.515 -14.187 1.00 46.22 99 ARG A N 1
ATOM 769 C CA . ARG A 1 99 ? -17.336 -5.428 -13.897 1.00 46.22 99 ARG A CA 1
ATOM 770 C C . ARG A 1 99 ? -17.989 -4.080 -14.226 1.00 46.22 99 ARG A C 1
ATOM 772 O O . ARG A 1 99 ? -18.423 -3.905 -15.364 1.00 46.22 99 ARG A O 1
ATOM 779 N N . PRO A 1 100 ? -18.038 -3.110 -13.289 1.00 39.00 100 PRO A N 1
ATOM 780 C CA . PRO A 1 100 ? -18.271 -1.728 -13.674 1.00 39.00 100 PRO A CA 1
ATOM 781 C C . PRO A 1 100 ? -17.187 -1.343 -14.683 1.00 39.00 100 PRO A C 1
ATOM 783 O O . PRO A 1 100 ? -16.000 -1.606 -14.483 1.00 39.00 100 PRO A O 1
ATOM 786 N N . SER A 1 101 ? -17.651 -0.827 -15.813 1.00 44.44 101 SER A N 1
ATOM 787 C CA . SER A 1 101 ? -16.872 -0.523 -17.003 1.00 44.44 101 SER A CA 1
ATOM 788 C C . SER A 1 101 ? -15.949 0.676 -16.765 1.00 44.44 101 SER A C 1
ATOM 790 O O . SER A 1 101 ? -16.219 1.758 -17.272 1.00 44.44 101 SER A O 1
ATOM 792 N N . ASP A 1 102 ? -14.855 0.483 -16.031 1.00 36.75 102 ASP A N 1
ATOM 793 C CA . ASP A 1 102 ? -13.688 1.361 -16.114 1.00 36.75 102 ASP A CA 1
ATOM 794 C C . ASP A 1 102 ? -12.700 0.758 -17.109 1.00 36.75 102 ASP A C 1
ATOM 796 O O . ASP A 1 102 ? -11.819 -0.044 -16.794 1.00 36.75 102 ASP A O 1
ATOM 800 N N . ALA A 1 103 ? -12.924 1.131 -18.366 1.00 41.12 103 ALA A N 1
ATOM 801 C CA . ALA A 1 103 ? -11.999 0.936 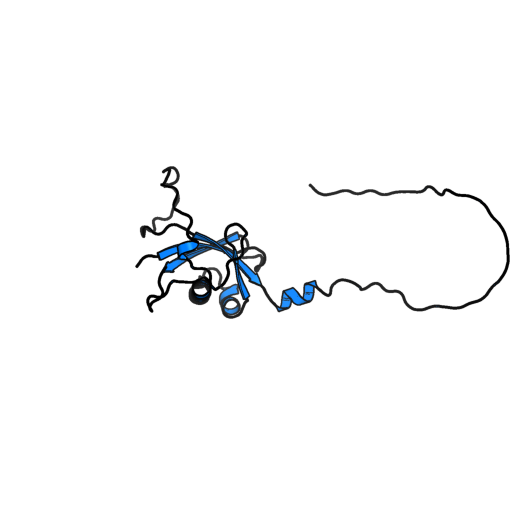-19.461 1.00 41.12 103 ALA A CA 1
ATOM 802 C C . ALA A 1 103 ? -10.763 1.814 -19.224 1.00 41.12 103 ALA A C 1
ATOM 804 O O . ALA A 1 103 ? -10.645 2.919 -19.746 1.00 41.12 103 ALA A O 1
ATOM 805 N N . ASN A 1 104 ? -9.835 1.299 -18.428 1.00 37.59 104 ASN A N 1
ATOM 806 C CA . ASN A 1 104 ? -8.435 1.675 -18.498 1.00 37.59 104 ASN A CA 1
ATOM 807 C C . ASN A 1 104 ? -7.611 0.389 -18.400 1.00 37.59 104 ASN A C 1
ATOM 809 O O . ASN A 1 104 ? -6.893 0.138 -17.435 1.00 37.59 104 ASN A O 1
ATOM 813 N N . GLU A 1 105 ? -7.792 -0.477 -19.400 1.00 42.06 105 GLU A N 1
ATOM 814 C CA . GLU A 1 105 ? -6.923 -1.625 -19.646 1.00 42.06 105 GLU A CA 1
ATOM 815 C C . GLU A 1 105 ? -5.541 -1.109 -20.068 1.00 42.06 105 GLU A C 1
ATOM 817 O O . GLU A 1 105 ? -5.162 -1.119 -21.236 1.00 42.06 105 GLU A O 1
ATOM 822 N N . GLY A 1 106 ? -4.772 -0.619 -19.096 1.00 41.22 106 GLY A N 1
ATOM 823 C CA . GLY A 1 106 ? -3.329 -0.714 -19.188 1.00 41.22 106 GLY A CA 1
ATOM 824 C C . GLY A 1 106 ? -2.975 -2.197 -19.156 1.00 41.22 106 GLY A C 1
ATOM 825 O O . GLY A 1 106 ? -3.459 -2.920 -18.292 1.00 41.22 106 GLY A O 1
ATOM 826 N N . GLU A 1 107 ? -2.120 -2.648 -20.071 1.00 49.31 107 GLU A N 1
ATOM 827 C CA . GLU A 1 107 ? -1.564 -4.012 -20.172 1.00 49.31 107 GLU A CA 1
ATOM 828 C C . GLU A 1 107 ? -0.846 -4.527 -18.895 1.00 49.31 107 GLU A C 1
ATOM 830 O O . GLU A 1 107 ? -0.169 -5.554 -18.920 1.00 49.31 107 GLU A O 1
ATOM 835 N N . GLY A 1 108 ? -0.955 -3.832 -17.762 1.00 54.94 108 GLY A N 1
ATOM 836 C CA . GLY A 1 108 ? -0.441 -4.256 -16.471 1.00 54.94 108 GLY A CA 1
ATOM 837 C C . GLY A 1 108 ? -1.399 -5.237 -15.806 1.00 54.94 108 GLY A C 1
ATOM 838 O O . GLY A 1 108 ? -2.577 -4.948 -15.616 1.00 54.94 108 GLY A O 1
ATOM 839 N N . GLY A 1 109 ? -0.895 -6.416 -15.440 1.00 70.50 109 GLY A N 1
ATOM 840 C CA . GLY A 1 109 ? -1.663 -7.414 -14.693 1.00 70.50 109 GLY A CA 1
ATOM 841 C C . GLY A 1 109 ? -2.278 -6.864 -13.396 1.00 70.50 109 GLY A C 1
ATOM 842 O O . GLY A 1 109 ? -1.981 -5.762 -12.950 1.00 70.50 109 GLY A O 1
ATOM 843 N N . SER A 1 110 ? -3.145 -7.645 -12.753 1.00 83.25 110 SER A N 1
ATOM 844 C CA . SER A 1 110 ? -3.740 -7.272 -11.463 1.00 83.25 110 SER A CA 1
ATOM 845 C C . SER A 1 110 ? -2.930 -7.817 -10.287 1.00 83.25 110 SER A C 1
ATOM 847 O O . SER A 1 110 ? -2.459 -8.957 -10.333 1.00 83.25 110 SER A O 1
ATOM 849 N N . LEU A 1 111 ? -2.854 -7.060 -9.193 1.00 90.00 111 LEU A N 1
ATOM 850 C CA . LEU A 1 111 ? -2.223 -7.497 -7.947 1.00 90.00 111 LEU A CA 1
ATOM 851 C C . LEU A 1 111 ? -3.231 -7.472 -6.791 1.00 90.00 111 LEU A C 1
ATOM 853 O O . LEU A 1 111 ? -3.825 -6.440 -6.502 1.00 90.00 111 LEU A O 1
ATOM 857 N N . LEU A 1 112 ? -3.411 -8.604 -6.107 1.00 92.88 112 LEU A N 1
ATOM 858 C CA . LEU A 1 112 ? -4.234 -8.700 -4.898 1.00 92.88 112 LEU A CA 1
ATOM 859 C C . LEU A 1 112 ? -3.345 -8.684 -3.653 1.00 92.88 112 LEU A C 1
ATOM 861 O O . LEU A 1 112 ? -2.522 -9.587 -3.470 1.00 92.88 112 LEU A O 1
ATOM 865 N N . LEU A 1 113 ? -3.553 -7.705 -2.774 1.00 95.06 113 LEU A N 1
ATOM 866 C CA . LEU A 1 113 ? -2.851 -7.581 -1.498 1.00 95.06 113 LEU A CA 1
ATOM 867 C C . LEU A 1 113 ? -3.833 -7.513 -0.336 1.00 95.06 113 LEU A C 1
ATOM 869 O O . LEU A 1 113 ? -4.891 -6.903 -0.420 1.00 95.06 113 LEU A O 1
ATOM 873 N N . HIS A 1 114 ? -3.445 -8.096 0.788 1.00 94.12 114 HIS A N 1
ATOM 874 C CA . HIS A 1 114 ? -4.128 -7.912 2.059 1.00 94.12 114 HIS A CA 1
ATOM 875 C C . HIS A 1 114 ? -3.384 -6.858 2.872 1.00 94.12 114 HIS A C 1
ATOM 877 O O . HIS A 1 114 ? -2.161 -6.937 3.004 1.00 94.12 114 HIS A O 1
ATOM 883 N N . ILE A 1 115 ? -4.111 -5.897 3.435 1.00 93.06 115 ILE A N 1
ATOM 884 C CA . ILE A 1 115 ? -3.551 -4.903 4.350 1.00 93.06 115 ILE A CA 1
ATOM 885 C C . ILE A 1 115 ? -3.792 -5.362 5.783 1.00 93.06 115 ILE A C 1
ATOM 887 O O . ILE A 1 115 ? -4.917 -5.701 6.164 1.00 93.06 115 ILE A O 1
ATOM 891 N N . 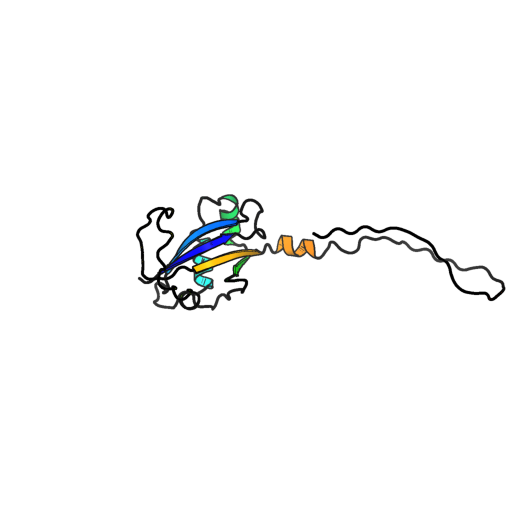VAL A 1 116 ? -2.723 -5.346 6.574 1.00 89.69 116 VAL A N 1
ATOM 892 C CA . VAL A 1 116 ? -2.738 -5.606 8.013 1.00 89.69 116 VAL A CA 1
ATOM 893 C C . VAL A 1 116 ? -2.263 -4.351 8.731 1.00 89.69 116 VAL A C 1
ATOM 895 O O . VAL A 1 116 ? -1.178 -3.837 8.442 1.00 89.69 116 VAL A O 1
ATOM 898 N N . PHE A 1 117 ? -3.054 -3.888 9.693 1.00 88.00 117 PHE A N 1
ATOM 899 C CA . PHE A 1 117 ? -2.677 -2.797 10.581 1.00 88.00 117 PHE A CA 1
ATOM 900 C C . PHE A 1 117 ? -2.215 -3.351 11.916 1.00 88.00 117 PHE A C 1
ATOM 902 O O . PHE A 1 117 ? -2.851 -4.234 12.484 1.00 88.00 117 PHE A O 1
ATOM 909 N N . GLN A 1 118 ? -1.092 -2.845 12.405 1.00 82.31 118 GLN A N 1
ATOM 910 C CA . GLN A 1 118 ? -0.575 -3.191 13.718 1.00 82.31 118 GLN A CA 1
ATOM 911 C C . GLN A 1 118 ? -0.654 -1.947 14.588 1.00 82.31 118 GLN A C 1
ATOM 913 O O . GLN A 1 118 ? 0.052 -0.965 14.358 1.00 82.31 118 GLN A O 1
ATOM 918 N N . ASP A 1 119 ? -1.566 -1.990 15.553 1.00 73.94 119 ASP A N 1
ATOM 919 C CA . ASP A 1 119 ? -1.651 -0.988 16.601 1.00 73.94 119 ASP A CA 1
ATOM 920 C C . ASP A 1 119 ? -0.645 -1.358 17.707 1.00 73.94 119 ASP A C 1
ATOM 922 O O . ASP A 1 119 ? -0.796 -2.411 18.346 1.00 73.94 119 ASP A O 1
ATOM 926 N N . PRO A 1 120 ? 0.402 -0.541 17.923 1.00 61.22 120 PRO A N 1
ATOM 927 C CA . PRO A 1 120 ? 1.389 -0.815 18.957 1.00 61.22 120 PRO A CA 1
ATOM 928 C C . PRO A 1 120 ? 0.777 -0.825 20.366 1.00 61.22 120 PRO A C 1
ATOM 930 O O . PRO A 1 120 ? 1.264 -1.572 21.214 1.00 61.22 120 PRO A O 1
ATOM 933 N N . GLU A 1 121 ? -0.305 -0.080 20.629 1.00 61.94 121 GLU A N 1
ATOM 934 C CA . GLU A 1 121 ? -0.914 -0.021 21.964 1.00 61.94 121 GLU A CA 1
ATOM 935 C C . GLU A 1 121 ? -1.777 -1.253 22.269 1.00 61.94 121 GLU A C 1
ATOM 937 O O . GLU A 1 121 ? -1.689 -1.817 23.363 1.00 61.94 121 GLU A O 1
ATOM 942 N N . ARG A 1 122 ? -2.548 -1.754 21.292 1.00 57.09 122 ARG A N 1
ATOM 943 C CA . ARG A 1 122 ? -3.295 -3.019 21.451 1.00 57.09 122 ARG A CA 1
ATOM 944 C C . ARG A 1 122 ? -2.381 -4.236 21.566 1.00 57.09 122 ARG A C 1
ATOM 946 O O . ARG A 1 122 ? -2.710 -5.169 22.297 1.00 57.09 122 ARG A O 1
ATOM 953 N N . SER A 1 123 ? -1.227 -4.230 20.894 1.00 51.00 123 SER A N 1
ATOM 954 C CA . SER A 1 123 ? -0.275 -5.347 20.969 1.00 51.00 123 SER A CA 1
ATOM 955 C C . SER A 1 123 ? 0.341 -5.519 22.364 1.00 51.00 123 SER A C 1
ATOM 957 O O . SER A 1 123 ? 0.711 -6.637 22.713 1.00 51.00 123 SER A O 1
ATOM 959 N N . LEU A 1 124 ? 0.446 -4.449 23.160 1.00 48.06 124 LEU A N 1
ATOM 960 C CA . LEU A 1 124 ? 1.018 -4.488 24.513 1.00 48.06 124 LEU A CA 1
ATOM 961 C C . LEU A 1 124 ? 0.034 -5.011 25.575 1.00 48.06 124 LEU A C 1
ATOM 963 O O . LEU A 1 124 ? 0.462 -5.561 26.590 1.00 48.06 124 LEU A O 1
ATOM 967 N N . GLN A 1 125 ? -1.279 -4.879 25.356 1.00 46.41 125 GLN A N 1
ATOM 968 C CA . GLN A 1 125 ? -2.291 -5.347 26.316 1.00 46.41 125 GLN A CA 1
ATOM 969 C C . GLN A 1 125 ? -2.522 -6.866 26.260 1.00 46.41 125 GLN A C 1
ATOM 971 O O . GLN A 1 125 ? -2.836 -7.478 27.281 1.00 46.41 125 GLN A O 1
ATOM 976 N N . ALA A 1 126 ? -2.306 -7.501 25.102 1.00 49.28 126 ALA A N 1
ATOM 977 C CA . ALA A 1 126 ? -2.480 -8.948 24.946 1.00 49.28 126 ALA A CA 1
ATOM 978 C C . ALA A 1 126 ? -1.439 -9.776 25.728 1.00 49.28 126 ALA A C 1
ATOM 980 O O . ALA A 1 126 ? -1.724 -10.899 26.128 1.00 49.28 126 ALA A O 1
ATOM 981 N N . SER A 1 127 ? -0.257 -9.218 26.004 1.00 46.84 127 SER A N 1
ATOM 982 C CA . SER A 1 127 ? 0.824 -9.901 26.732 1.00 46.84 127 SER A CA 1
ATOM 983 C C . SER A 1 127 ? 0.729 -9.827 28.261 1.00 46.84 127 SER A C 1
ATOM 985 O O . SER A 1 127 ? 1.572 -10.409 28.934 1.00 46.84 127 SER A O 1
ATOM 987 N N . ASN A 1 128 ? -0.259 -9.122 28.827 1.00 47.59 128 ASN A N 1
ATOM 988 C CA . ASN A 1 128 ? -0.335 -8.864 30.275 1.00 47.59 128 ASN A CA 1
ATOM 989 C C . ASN A 1 128 ? -1.558 -9.501 30.965 1.00 47.59 128 ASN A C 1
ATOM 991 O O . ASN A 1 128 ? -1.901 -9.129 32.085 1.00 47.59 128 ASN A O 1
ATOM 995 N N . SER A 1 129 ? -2.230 -10.443 30.294 1.00 48.50 129 SER A N 1
ATOM 996 C CA . SER A 1 129 ? -3.468 -11.079 30.778 1.00 48.50 129 SER A CA 1
ATOM 997 C C . SER A 1 129 ? -3.282 -12.516 31.287 1.00 48.50 129 SER A C 1
ATOM 999 O O . SER A 1 129 ? -4.263 -13.243 31.426 1.00 48.50 129 SER A O 1
ATOM 1001 N N . GLU A 1 130 ? -2.056 -12.933 31.607 1.00 52.38 130 GLU A N 1
ATOM 1002 C CA . GLU A 1 130 ? -1.798 -14.181 32.331 1.00 52.38 130 GLU A CA 1
ATOM 1003 C C . GLU A 1 130 ? -1.139 -13.880 33.681 1.00 52.38 130 GLU A C 1
ATOM 1005 O O . GLU A 1 130 ? -0.197 -13.099 33.778 1.00 52.38 130 GLU A O 1
ATOM 1010 N N . ILE A 1 131 ? -1.631 -14.569 34.715 1.00 54.81 131 ILE A N 1
ATOM 1011 C CA . ILE A 1 131 ? -1.205 -14.550 36.125 1.00 54.81 131 ILE A CA 1
ATOM 1012 C C . ILE A 1 131 ? -1.869 -13.462 36.995 1.00 54.81 131 ILE A C 1
ATOM 1014 O O . ILE A 1 131 ? -1.232 -12.583 37.572 1.00 54.81 131 ILE A O 1
ATOM 1018 N N . LYS A 1 132 ? -3.180 -13.617 37.220 1.00 48.16 132 LYS A N 1
ATOM 1019 C CA . LYS A 1 132 ? -3.802 -13.252 38.504 1.00 48.16 132 LYS A CA 1
ATOM 1020 C C . LYS A 1 132 ? -4.500 -14.476 39.107 1.00 48.16 132 LYS A C 1
ATOM 1022 O O . LYS A 1 132 ? -5.691 -14.683 38.919 1.00 48.16 132 LYS A O 1
ATOM 1027 N N . GLY A 1 133 ? -3.719 -15.276 39.824 1.00 38.75 133 GLY A N 1
ATOM 1028 C CA . GLY A 1 133 ? -4.163 -16.228 40.846 1.00 38.75 133 GLY A CA 1
ATOM 1029 C C . GLY A 1 133 ? -3.052 -16.253 41.895 1.00 38.75 133 GLY A C 1
ATOM 1030 O O . GLY A 1 133 ? -1.969 -16.750 41.631 1.00 38.75 133 GLY A O 1
ATOM 1031 N N . GLU A 1 134 ? -3.106 -15.404 42.916 1.00 43.72 134 GLU A N 1
ATOM 1032 C CA . GLU A 1 134 ? -3.812 -15.663 44.174 1.00 43.72 134 GLU A CA 1
ATOM 1033 C C . GLU A 1 134 ? -3.295 -16.928 44.875 1.00 43.72 134 GLU A C 1
ATOM 1035 O O . GLU A 1 134 ? -3.779 -18.033 44.653 1.00 43.72 134 GLU A O 1
ATOM 1040 N N . SER A 1 135 ? -2.307 -16.753 45.755 1.00 38.28 135 SER A N 1
ATOM 1041 C CA . SER A 1 135 ? -2.258 -17.481 47.025 1.00 38.28 135 SER A CA 1
ATOM 1042 C C . SER A 1 135 ? -1.277 -16.825 47.981 1.00 38.28 135 SER A C 1
ATOM 1044 O O . SER A 1 135 ? -0.070 -16.754 47.755 1.00 38.28 135 SER A O 1
ATOM 1046 N N . ALA A 1 136 ? -1.872 -16.282 49.036 1.00 40.03 136 ALA A N 1
ATOM 1047 C CA . ALA A 1 136 ? -1.213 -15.678 50.165 1.00 40.03 136 ALA A CA 1
ATOM 1048 C C . ALA A 1 136 ? -0.511 -16.736 51.031 1.00 40.03 136 ALA A C 1
ATOM 1050 O O . ALA A 1 136 ? -0.935 -17.881 51.147 1.00 40.03 136 ALA A O 1
ATOM 1051 N N . THR A 1 137 ? 0.558 -16.274 51.664 1.00 42.84 137 THR A N 1
ATOM 1052 C CA . THR A 1 137 ? 1.261 -16.817 52.830 1.00 42.84 137 THR A CA 1
ATOM 1053 C C . THR A 1 137 ? 0.386 -17.564 53.842 1.00 42.84 137 THR A C 1
ATOM 1055 O O . THR A 1 137 ? -0.616 -17.005 54.284 1.00 42.84 137 THR A O 1
ATOM 1058 N N . SER A 1 138 ? 0.848 -18.732 54.316 1.00 38.62 138 SER A N 1
ATOM 1059 C CA . SER A 1 138 ? 0.763 -19.188 55.721 1.00 38.62 138 SER A CA 1
ATOM 1060 C C . SER A 1 138 ? 1.595 -20.464 55.937 1.00 38.62 138 SER A C 1
ATOM 1062 O O . SER A 1 138 ? 1.201 -21.544 55.512 1.00 38.62 138 SER A O 1
ATOM 1064 N N . ASP A 1 139 ? 2.724 -20.323 56.629 1.00 42.62 139 ASP A N 1
ATOM 1065 C CA . ASP A 1 139 ? 3.403 -21.389 57.381 1.00 42.62 139 ASP A CA 1
ATOM 1066 C C . ASP A 1 139 ? 2.904 -21.273 58.836 1.00 42.62 139 ASP A C 1
ATOM 1068 O O . ASP A 1 139 ? 2.781 -20.144 59.330 1.00 42.62 139 ASP A O 1
ATOM 1072 N N . PRO A 1 140 ? 2.539 -22.374 59.520 1.00 47.94 140 PRO A N 1
ATOM 1073 C CA . PRO A 1 140 ? 3.421 -22.771 60.617 1.00 47.94 140 PRO A CA 1
ATOM 1074 C C . PRO A 1 140 ? 3.527 -24.288 60.876 1.00 47.94 140 PRO A C 1
ATOM 1076 O O . PRO A 1 140 ? 2.549 -25.035 60.916 1.00 47.94 140 PRO A O 1
ATOM 1079 N N . GLN A 1 141 ? 4.753 -24.692 61.213 1.00 44.81 141 GLN A N 1
ATOM 1080 C CA . GLN A 1 141 ? 5.137 -25.903 61.948 1.00 44.81 141 GLN A CA 1
ATOM 1081 C C . GLN A 1 141 ? 4.301 -26.189 63.216 1.00 44.81 141 GLN A C 1
ATOM 1083 O O . GLN A 1 141 ? 4.222 -25.334 64.097 1.00 44.81 141 GLN A O 1
ATOM 1088 N N . ARG A 1 142 ? 3.873 -27.452 63.402 1.00 37.22 142 ARG A N 1
ATOM 1089 C CA . ARG A 1 142 ? 4.176 -28.343 64.562 1.00 37.22 142 ARG A CA 1
ATOM 1090 C C . ARG A 1 142 ? 3.247 -29.567 64.587 1.00 37.22 142 ARG A C 1
ATOM 1092 O O . ARG A 1 142 ? 2.035 -29.401 64.552 1.00 37.22 142 ARG A O 1
ATOM 1099 N N . GLY A 1 143 ? 3.802 -30.754 64.843 1.00 33.44 143 GLY A N 1
ATOM 1100 C CA . GLY A 1 143 ? 3.054 -31.861 65.458 1.00 33.44 143 GLY A CA 1
ATOM 1101 C C . GLY A 1 143 ? 3.388 -33.241 64.903 1.00 33.44 143 GLY A C 1
ATOM 1102 O O . GLY A 1 143 ? 3.256 -33.478 63.716 1.00 33.44 143 GLY A O 1
ATOM 1103 N N . ASP A 1 144 ? 3.833 -34.118 65.791 1.00 34.59 144 ASP A N 1
ATOM 1104 C CA . ASP A 1 144 ? 4.532 -35.381 65.570 1.00 34.59 144 ASP A CA 1
ATOM 1105 C C . ASP A 1 144 ? 3.588 -36.606 65.485 1.00 34.59 144 ASP A C 1
ATOM 1107 O O . ASP A 1 144 ? 2.437 -36.540 65.915 1.00 34.59 144 ASP A O 1
ATOM 1111 N N . SER A 1 145 ? 4.164 -37.734 65.046 1.00 38.53 145 SER A N 1
ATOM 1112 C CA . SER A 1 145 ? 3.813 -39.133 65.364 1.00 38.53 145 SER A CA 1
ATOM 1113 C C . SER A 1 145 ? 2.917 -39.956 64.411 1.00 38.53 145 SER A C 1
ATOM 1115 O O . SER A 1 145 ? 1.694 -39.944 64.471 1.00 38.53 145 SER A O 1
ATOM 1117 N N . HIS A 1 146 ? 3.621 -40.860 63.714 1.00 35.94 146 HIS A N 1
ATOM 1118 C CA . HIS A 1 146 ? 3.402 -42.317 63.648 1.00 35.94 146 HIS A CA 1
ATOM 1119 C C . HIS A 1 146 ? 2.423 -42.966 62.639 1.00 35.94 146 HIS A C 1
ATOM 1121 O O . HIS A 1 146 ? 1.212 -42.809 62.680 1.00 35.94 146 HIS A O 1
ATOM 1127 N N . GLN A 1 147 ? 3.039 -43.910 61.907 1.00 36.81 1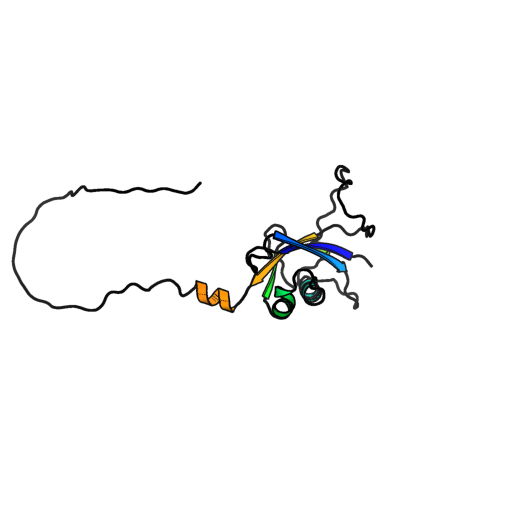47 GLN A N 1
ATOM 1128 C CA . GLN A 1 147 ? 2.554 -45.231 61.480 1.00 36.81 147 GLN A CA 1
ATOM 1129 C C . GLN A 1 147 ? 1.735 -45.388 60.185 1.00 36.81 147 GLN A C 1
ATOM 1131 O O . GLN A 1 147 ? 0.518 -45.286 60.149 1.00 36.81 147 GLN A O 1
ATOM 1136 N N . SER A 1 148 ? 2.457 -45.943 59.207 1.00 36.66 148 SER A N 1
ATOM 1137 C CA . SER A 1 148 ? 2.220 -47.278 58.634 1.00 36.66 148 SER A CA 1
ATOM 1138 C C . SER A 1 148 ? 1.768 -47.325 57.178 1.00 36.66 148 SER A C 1
ATOM 1140 O O . SER A 1 148 ? 0.971 -46.536 56.689 1.00 36.66 148 SER A O 1
ATOM 1142 N N . ALA A 1 149 ? 2.370 -48.308 56.517 1.00 35.44 149 ALA A N 1
ATOM 1143 C CA . ALA A 1 149 ? 2.308 -48.650 55.115 1.00 35.44 149 ALA A CA 1
ATOM 1144 C C . ALA A 1 149 ? 0.908 -49.055 54.646 1.00 35.44 149 ALA A C 1
ATOM 1146 O O . ALA A 1 149 ? 0.127 -49.610 55.418 1.00 35.44 149 ALA A O 1
ATOM 1147 N N . GLY A 1 150 ? 0.665 -48.897 53.345 1.00 34.38 150 GLY A N 1
ATOM 1148 C CA . GLY A 1 150 ? -0.395 -49.633 52.668 1.00 34.38 150 GLY A CA 1
ATOM 1149 C C . GLY A 1 150 ? -1.003 -48.907 51.480 1.00 34.38 150 GLY A C 1
ATOM 1150 O O . GLY A 1 150 ? -1.945 -48.149 51.645 1.00 34.38 150 GLY A O 1
ATOM 1151 N N . ASP A 1 151 ? -0.476 -49.251 50.311 1.00 38.19 151 ASP A N 1
ATO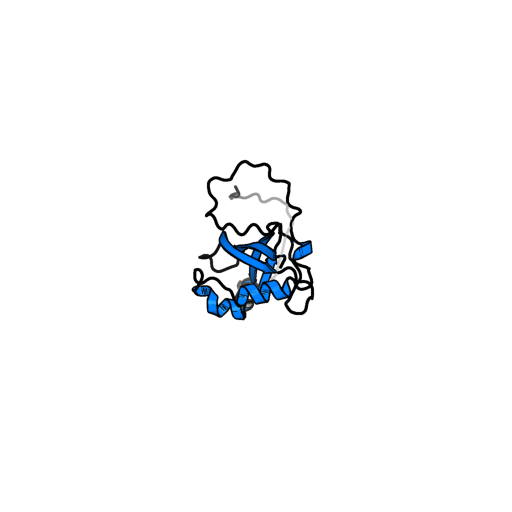M 1152 C CA . ASP A 1 151 ? -1.246 -49.643 49.131 1.00 38.19 151 ASP A CA 1
ATOM 1153 C C . ASP A 1 151 ? -2.071 -48.623 48.324 1.00 38.19 151 ASP A C 1
ATOM 1155 O O . ASP A 1 151 ? -2.607 -47.622 48.790 1.00 38.19 151 ASP A O 1
ATOM 1159 N N . GLN A 1 152 ? -2.075 -48.907 47.026 1.00 42.59 152 GLN A N 1
ATOM 1160 C CA . GLN A 1 152 ? -2.448 -48.051 45.917 1.00 42.59 152 GLN A CA 1
ATOM 1161 C C . GLN A 1 152 ? -3.960 -48.037 45.680 1.00 42.59 152 GLN A C 1
ATOM 1163 O O . GLN A 1 152 ? -4.700 -48.944 46.051 1.00 42.59 152 GLN A O 1
ATOM 1168 N N . THR A 1 153 ? -4.342 -47.074 44.839 1.00 44.28 153 THR A N 1
ATOM 1169 C CA . THR A 1 153 ? -5.535 -47.055 43.978 1.00 44.28 153 THR A CA 1
ATOM 1170 C C . THR A 1 153 ? -6.764 -46.373 44.579 1.00 44.28 153 THR A C 1
ATOM 1172 O O . THR A 1 153 ? -7.570 -46.961 45.294 1.00 44.28 153 THR A O 1
ATOM 1175 N N . ARG A 1 154 ? -6.952 -45.104 44.197 1.00 42.38 154 ARG A N 1
ATOM 1176 C CA . ARG A 1 154 ? -8.246 -44.419 44.242 1.00 42.38 154 ARG A CA 1
ATOM 1177 C C . ARG A 1 154 ? -8.678 -44.065 42.824 1.00 42.38 154 ARG A C 1
ATOM 1179 O O . ARG A 1 154 ? -8.086 -43.204 42.181 1.00 42.38 154 ARG A O 1
ATOM 1186 N N . GLU A 1 155 ? -9.721 -44.755 42.378 1.00 45.31 155 GLU A N 1
ATOM 1187 C CA . GLU A 1 155 ? -10.663 -44.293 41.362 1.00 45.31 155 GLU A CA 1
ATOM 1188 C C . GLU A 1 155 ? -11.426 -43.037 41.821 1.00 45.31 155 GLU A C 1
ATOM 1190 O O . GLU A 1 155 ? -11.556 -42.795 43.024 1.00 45.31 155 GLU A O 1
ATOM 1195 N N . ALA A 1 156 ? -12.003 -42.348 40.822 1.00 46.62 156 ALA A N 1
ATOM 1196 C CA . ALA A 1 156 ? -13.069 -41.326 40.815 1.00 46.62 156 ALA A CA 1
ATOM 1197 C C . ALA A 1 156 ? -12.565 -40.019 40.174 1.00 46.62 156 ALA A C 1
ATOM 1199 O O . ALA A 1 156 ? -11.496 -39.541 40.521 1.00 46.62 156 ALA A O 1
ATOM 1200 N N . LYS A 1 157 ? -13.268 -39.313 39.287 1.00 41.00 157 LYS A N 1
ATOM 1201 C CA . LYS A 1 157 ? -14.545 -39.448 38.561 1.00 41.00 157 LYS A CA 1
ATOM 1202 C C . LYS A 1 157 ? -14.616 -38.185 37.678 1.00 41.00 157 LYS A C 1
ATOM 1204 O O . LYS A 1 157 ? -14.118 -37.160 38.121 1.00 41.00 157 LYS A O 1
ATOM 1209 N N . SER A 1 158 ? -15.300 -38.260 36.530 1.00 44.78 158 SER A N 1
ATOM 1210 C CA . SER A 1 158 ? -16.092 -37.180 35.884 1.00 44.78 158 SER A CA 1
ATOM 1211 C C . SER A 1 158 ? -15.425 -35.797 35.674 1.00 44.78 158 SER A C 1
ATOM 1213 O O . SER A 1 158 ? -15.031 -35.136 36.620 1.00 44.78 158 SER A O 1
ATOM 1215 N N . ASN A 1 159 ? -15.356 -35.203 34.488 1.00 46.75 159 ASN A N 1
ATOM 1216 C CA . ASN A 1 159 ? -16.418 -34.990 33.511 1.00 46.75 159 ASN A CA 1
ATOM 1217 C C . ASN A 1 159 ? -15.772 -34.579 32.182 1.00 46.75 159 ASN A C 1
ATOM 1219 O O . ASN A 1 159 ? -14.808 -33.816 32.170 1.00 46.75 159 ASN A O 1
ATOM 1223 N N . GLY A 1 160 ? -16.337 -35.048 31.072 1.00 44.34 160 GLY A N 1
ATOM 1224 C CA . GLY A 1 160 ? -16.018 -34.517 29.754 1.00 44.34 160 GLY A CA 1
ATOM 1225 C C . GLY A 1 160 ? -16.596 -33.118 29.528 1.00 44.34 160 GLY A C 1
ATOM 1226 O O . GLY A 1 160 ? -17.560 -32.727 30.180 1.00 44.34 160 GLY A O 1
ATOM 1227 N N . CYS A 1 161 ? -16.042 -32.410 28.546 1.00 51.78 161 CYS A N 1
ATOM 1228 C CA . CYS A 1 161 ? -16.819 -31.915 27.411 1.00 51.78 161 CYS A CA 1
ATOM 1229 C C . CYS A 1 161 ? -15.871 -31.514 26.271 1.00 51.78 161 CYS A C 1
ATOM 1231 O O . CYS A 1 161 ? -14.955 -30.717 26.457 1.00 51.78 161 CYS A O 1
ATOM 1233 N N . CYS A 1 162 ? -16.105 -32.090 25.096 1.00 52.78 162 CYS A N 1
ATOM 1234 C CA . CYS A 1 162 ? -15.580 -31.647 23.809 1.00 52.78 162 CYS A CA 1
ATOM 1235 C C . CYS A 1 162 ? -16.321 -30.370 23.375 1.00 52.78 162 CYS A C 1
ATOM 1237 O O . CYS A 1 162 ? -17.475 -30.219 23.762 1.00 52.78 162 CYS A O 1
ATOM 1239 N N . HIS A 1 163 ? -15.720 -29.529 22.524 1.00 39.03 163 HIS A N 1
ATOM 1240 C CA . HIS A 1 163 ? -16.342 -28.998 21.294 1.00 39.03 163 HIS A CA 1
ATOM 1241 C C . HIS A 1 163 ? -15.283 -28.263 20.452 1.00 39.03 163 HIS A C 1
ATOM 1243 O O . HIS A 1 163 ? -14.875 -27.153 20.775 1.00 39.03 163 HIS A O 1
ATOM 1249 N N . VAL A 1 164 ? -14.874 -28.895 19.352 1.00 38.69 164 VAL A N 1
ATOM 1250 C CA . VAL A 1 164 ? -14.385 -28.234 18.136 1.00 38.69 164 VAL A CA 1
ATOM 1251 C C . VAL A 1 164 ? -15.152 -28.912 17.001 1.00 38.69 164 VAL A C 1
ATOM 1253 O O . VAL A 1 164 ? -15.146 -30.143 16.927 1.00 38.69 164 VAL A O 1
ATOM 1256 N N . MET A 1 165 ? -15.881 -28.124 16.209 1.00 40.19 165 MET A N 1
ATOM 1257 C CA . MET A 1 165 ? -16.205 -28.499 14.830 1.00 40.19 165 MET A CA 1
ATOM 1258 C C . MET A 1 165 ? -15.013 -28.132 13.958 1.00 40.19 165 MET A C 1
ATOM 1260 O O . MET A 1 165 ? -14.474 -27.024 14.182 1.00 40.19 165 MET A O 1
#

Secondary structure (DSSP, 8-state):
--EEEEEEEE-TTS-GGGTT-EEEEEEESB-TTSPBPBHHHHHHHHHHS--TT-GGGTTGGGTSEEEEEETTEEPPTTSBHHHHSPP---------SSS-------SPPEEEEEEEEE-HHHHHHGGG-S-----------------------------------

Foldseek 3Di:
DFWAKEKEAEDCLPPVVRHRPIDIDTGHQADPVRHGDFVLNVLVCCLVCVDPVPVVCNVVSVPWDKWKDAPNDTGDRGHGVLVQADDDDPDPPDDPPDDDDPPPPDVHHYGYIYMHTDDPVVVVVVVPPPDDDDDDDDDDDDDDDDDDDDDDDDDDDDDDDDDDD

Sequence (165 aa):
MSSVNVRFVLTGACYEAYSGKQFHLDVPFLQPDGSRGTVADLRAQVRNEWPSDFPEMAETIKSIQMKFLKMGRLLKDTDIIEEQVMPSSPATGEDAENRPSDANEGEGGSLLLHIVFQDPERSLQASNSEIKGESATSDPQRGDSHQSAGDQTREAKSNGCCHVM

pLDDT: mean 70.31, std 23.32, range [33.44, 97.25]